Protein AF-A0A6C0LMQ1-F1 (afdb_monomer_lite)

Secondary structure (DSSP, 8-state):
---HHHHHHHHHHHHHHHHHHHHHHHHHHHHS-HHHHHHHHHHHHHHHHHHHHH-SSS-HHHHHHHHHHHHH--HHHHHH-HHHHHHHHHHHHTT-HHHHHHHHHHHHHHTT--HHHHHHTTTT--

Organism: NCBI:txid1070528

Radius of gyration: 16.42 Å; chains: 1; bounding box: 56×29×39 Å

Structure (mmCIF, N/CA/C/O backbone):
data_AF-A0A6C0LMQ1-F1
#
_entry.id   AF-A0A6C0LMQ1-F1
#
loop_
_atom_site.group_PDB
_atom_site.id
_atom_site.type_symbol
_atom_site.label_atom_id
_atom_site.label_alt_id
_atom_site.label_comp_id
_atom_site.label_asym_id
_atom_site.label_entity_id
_atom_site.label_seq_id
_atom_site.pdbx_PDB_ins_code
_atom_site.Cartn_x
_atom_site.Cartn_y
_atom_site.Cartn_z
_atom_site.o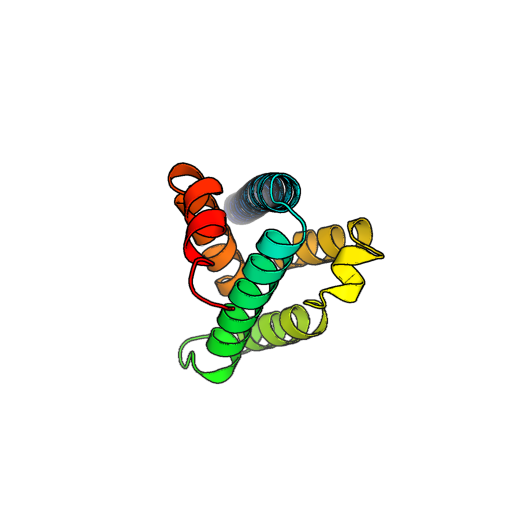ccupancy
_atom_site.B_iso_or_equiv
_atom_site.auth_seq_id
_atom_site.auth_comp_id
_atom_site.auth_asym_id
_atom_site.auth_atom_id
_atom_site.pdbx_PDB_model_num
ATOM 1 N N . MET A 1 1 ? 22.322 3.405 -23.296 1.00 53.56 1 MET A N 1
ATOM 2 C CA . MET A 1 1 ? 22.605 2.691 -22.031 1.00 53.56 1 MET A CA 1
ATOM 3 C C . MET A 1 1 ? 22.689 3.733 -20.931 1.00 53.56 1 MET A C 1
ATOM 5 O O . MET A 1 1 ? 23.518 4.623 -21.057 1.00 53.56 1 MET A O 1
ATOM 9 N N . ALA A 1 2 ? 21.809 3.686 -19.928 1.00 62.25 2 ALA A N 1
ATOM 10 C CA . ALA A 1 2 ? 21.933 4.553 -18.753 1.00 62.25 2 ALA A CA 1
ATOM 11 C C . ALA A 1 2 ? 23.197 4.166 -17.970 1.00 62.25 2 ALA A C 1
ATOM 13 O O . ALA A 1 2 ? 23.518 2.976 -17.887 1.00 62.25 2 ALA A O 1
ATOM 14 N N . SER A 1 3 ? 23.934 5.146 -17.442 1.00 83.56 3 SER A N 1
ATOM 15 C CA . SER A 1 3 ? 25.130 4.848 -16.654 1.00 83.56 3 SER A CA 1
ATOM 16 C C . SER A 1 3 ? 24.739 4.157 -15.341 1.00 83.56 3 SER A C 1
ATOM 18 O O . SER A 1 3 ? 23.628 4.323 -14.834 1.00 83.56 3 SER A O 1
ATOM 20 N N . GLN A 1 4 ? 25.653 3.384 -14.749 1.00 84.50 4 GLN A N 1
ATOM 21 C CA . GLN A 1 4 ? 25.423 2.751 -13.443 1.00 84.50 4 GLN A CA 1
ATOM 22 C C . GLN A 1 4 ? 25.069 3.782 -12.356 1.00 84.50 4 GLN A C 1
ATOM 24 O O . GLN A 1 4 ? 24.265 3.504 -11.469 1.00 84.50 4 GLN A O 1
ATOM 29 N N . TYR A 1 5 ? 25.612 4.997 -12.467 1.00 84.19 5 TYR A N 1
ATOM 30 C CA . TYR A 1 5 ? 25.262 6.123 -11.608 1.00 84.19 5 TYR A CA 1
ATOM 31 C C . TYR A 1 5 ? 23.796 6.553 -11.776 1.00 84.19 5 TYR A C 1
ATOM 33 O O . TYR A 1 5 ? 23.096 6.733 -10.779 1.00 84.19 5 TYR A O 1
ATOM 41 N N . ASP A 1 6 ? 23.305 6.657 -13.014 1.00 84.00 6 ASP A N 1
ATOM 42 C CA . ASP A 1 6 ? 21.920 7.058 -13.298 1.00 84.00 6 ASP A CA 1
ATOM 43 C C . ASP A 1 6 ? 20.910 6.025 -12.787 1.00 84.00 6 ASP A C 1
ATOM 45 O O . ASP A 1 6 ? 19.877 6.390 -12.218 1.00 84.00 6 ASP A O 1
ATOM 49 N N . ASN A 1 7 ? 21.235 4.736 -12.918 1.00 83.38 7 ASN A N 1
ATOM 50 C CA . ASN A 1 7 ? 20.417 3.648 -12.381 1.00 83.38 7 ASN A CA 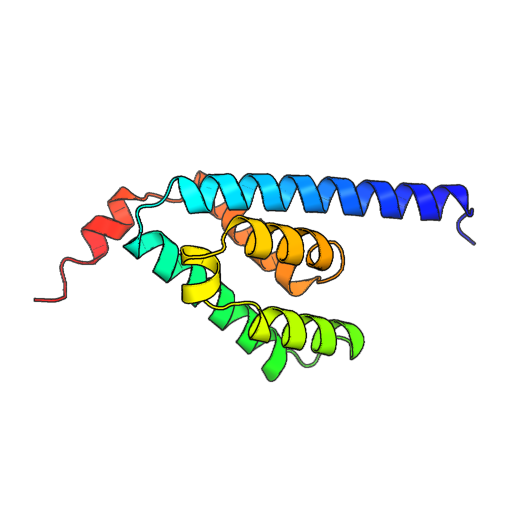1
ATOM 51 C C . ASN A 1 7 ? 20.352 3.713 -10.847 1.00 83.38 7 ASN A C 1
ATOM 53 O O . ASN A 1 7 ? 19.258 3.720 -10.280 1.00 83.38 7 ASN A O 1
ATOM 57 N N . ASN A 1 8 ? 21.503 3.863 -10.180 1.00 85.56 8 ASN A N 1
ATOM 58 C CA . ASN A 1 8 ? 21.570 3.971 -8.719 1.00 85.56 8 ASN A CA 1
ATOM 59 C C . ASN A 1 8 ? 20.812 5.203 -8.203 1.00 85.56 8 ASN A C 1
ATOM 61 O O . ASN A 1 8 ? 20.056 5.119 -7.234 1.00 85.56 8 ASN A O 1
ATOM 65 N N . LYS A 1 9 ? 20.971 6.354 -8.865 1.00 86.38 9 LYS A N 1
ATOM 66 C CA . LYS A 1 9 ? 20.247 7.582 -8.519 1.00 86.38 9 LYS A CA 1
ATOM 67 C C . LYS A 1 9 ? 18.737 7.395 -8.660 1.00 86.38 9 LYS A C 1
ATOM 69 O O . LYS A 1 9 ? 17.994 7.785 -7.762 1.00 86.38 9 LYS A O 1
ATOM 74 N N . THR A 1 10 ? 18.287 6.788 -9.757 1.00 81.88 10 THR A N 1
ATOM 75 C CA . THR A 1 10 ? 16.863 6.517 -10.010 1.00 81.88 10 THR A CA 1
ATOM 76 C C . THR A 1 10 ? 16.269 5.621 -8.928 1.00 81.88 10 THR A C 1
ATOM 78 O O . THR A 1 10 ? 15.192 5.908 -8.401 1.00 81.88 10 THR A O 1
ATOM 81 N N . GLU A 1 11 ? 16.988 4.571 -8.538 1.00 80.19 11 GLU A N 1
ATOM 82 C CA . GLU A 1 11 ? 16.553 3.670 -7.476 1.00 80.19 11 GLU A CA 1
ATOM 83 C C . GLU A 1 11 ? 16.457 4.373 -6.115 1.00 80.19 11 GLU A C 1
ATOM 85 O O . GLU A 1 11 ? 15.445 4.234 -5.423 1.00 80.19 11 GLU A O 1
ATOM 90 N N . ILE A 1 12 ? 17.461 5.180 -5.756 1.00 84.06 12 ILE A N 1
ATOM 91 C CA . ILE A 1 12 ? 17.457 5.970 -4.518 1.00 84.06 12 ILE A CA 1
ATOM 92 C C . ILE A 1 12 ? 16.263 6.930 -4.494 1.00 84.06 12 ILE A C 1
ATOM 94 O O . ILE A 1 12 ? 15.538 6.976 -3.500 1.00 84.06 12 ILE A O 1
ATOM 98 N N . VAL A 1 13 ? 16.019 7.664 -5.584 1.00 82.94 13 VAL A N 1
ATOM 99 C CA . VAL A 1 13 ? 14.885 8.598 -5.680 1.00 82.94 13 VAL A C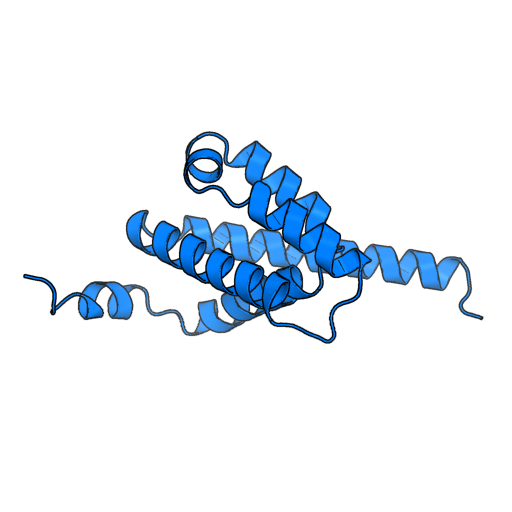A 1
ATOM 100 C C . VAL A 1 13 ? 13.559 7.859 -5.512 1.00 82.94 13 VAL A C 1
ATOM 102 O O . VAL A 1 13 ? 12.732 8.282 -4.706 1.00 82.94 13 VAL A O 1
ATOM 105 N N . ARG A 1 14 ? 13.370 6.725 -6.198 1.00 78.62 14 ARG A N 1
ATOM 106 C CA . ARG A 1 14 ? 12.161 5.900 -6.060 1.00 78.62 14 ARG A CA 1
ATOM 107 C C . ARG A 1 14 ? 11.954 5.440 -4.616 1.00 78.62 14 ARG A C 1
ATOM 109 O O . ARG A 1 14 ? 10.845 5.546 -4.096 1.00 78.62 14 ARG A O 1
ATOM 116 N N . ASN A 1 15 ? 13.012 4.966 -3.961 1.00 79.50 15 ASN A N 1
ATOM 117 C CA . ASN A 1 15 ? 12.946 4.513 -2.573 1.00 79.50 15 ASN A CA 1
ATOM 118 C C . ASN A 1 15 ? 12.602 5.667 -1.616 1.00 79.50 15 ASN A C 1
ATOM 120 O O . ASN A 1 15 ? 11.741 5.502 -0.757 1.00 79.50 15 ASN A O 1
ATOM 124 N N . ILE A 1 16 ? 13.198 6.852 -1.788 1.00 81.38 16 ILE A N 1
ATOM 125 C CA . ILE A 1 16 ? 12.877 8.036 -0.973 1.00 81.38 16 ILE A CA 1
ATOM 126 C C . ILE A 1 16 ? 11.417 8.465 -1.173 1.00 81.38 16 ILE A C 1
ATOM 128 O O . ILE A 1 16 ? 10.721 8.734 -0.194 1.00 81.38 16 ILE A O 1
ATOM 132 N N . THR A 1 17 ? 10.934 8.518 -2.417 1.00 81.62 17 THR A N 1
ATOM 133 C CA . THR A 1 17 ? 9.537 8.868 -2.723 1.00 81.62 17 THR A CA 1
ATOM 134 C C . THR A 1 17 ? 8.569 7.873 -2.091 1.00 81.62 17 THR A C 1
ATOM 136 O O . THR A 1 17 ? 7.613 8.283 -1.435 1.00 81.62 17 THR A O 1
ATOM 139 N N . ALA A 1 18 ? 8.863 6.575 -2.198 1.00 79.50 18 ALA A N 1
ATOM 140 C CA . ALA A 1 18 ? 8.089 5.521 -1.556 1.00 79.50 18 ALA A CA 1
ATOM 141 C C . ALA A 1 18 ? 8.001 5.712 -0.033 1.00 79.50 18 ALA A C 1
ATOM 143 O O . ALA A 1 18 ? 6.908 5.685 0.526 1.00 79.50 18 ALA A O 1
ATOM 144 N N . GLN A 1 19 ? 9.129 5.973 0.632 1.00 81.12 19 GLN A N 1
ATOM 145 C CA . GLN A 1 19 ? 9.162 6.205 2.081 1.00 81.12 19 GLN A CA 1
ATOM 146 C C . GLN A 1 19 ? 8.362 7.448 2.492 1.00 81.12 19 GLN A C 1
ATOM 148 O O . GLN A 1 19 ? 7.625 7.414 3.478 1.00 81.12 19 GLN A O 1
ATOM 153 N N . LYS A 1 20 ? 8.446 8.538 1.718 1.00 84.19 20 LYS A N 1
ATOM 154 C CA . LYS A 1 20 ? 7.650 9.752 1.962 1.00 84.19 20 LYS A CA 1
ATOM 155 C C . LYS A 1 20 ? 6.148 9.490 1.837 1.00 84.19 20 LYS A C 1
ATOM 157 O O . LYS A 1 20 ? 5.388 9.979 2.670 1.00 84.19 20 LYS A O 1
ATOM 162 N N . ALA A 1 21 ? 5.726 8.732 0.826 1.00 83.62 21 ALA A N 1
ATOM 163 C CA . ALA A 1 21 ? 4.322 8.379 0.629 1.00 83.62 21 ALA A CA 1
ATOM 164 C C . ALA A 1 21 ? 3.798 7.512 1.785 1.00 83.62 21 ALA A C 1
ATOM 166 O O . ALA A 1 21 ? 2.792 7.848 2.403 1.00 83.62 21 ALA A O 1
ATOM 167 N N . ILE A 1 22 ? 4.537 6.469 2.169 1.00 85.25 22 ILE A N 1
ATOM 168 C CA . ILE A 1 22 ? 4.167 5.608 3.304 1.00 85.25 22 ILE A CA 1
ATOM 169 C C . ILE A 1 22 ? 4.084 6.399 4.602 1.00 85.25 22 ILE A C 1
ATOM 171 O O . ILE A 1 22 ? 3.159 6.191 5.381 1.00 85.25 22 ILE A O 1
ATOM 175 N N . TYR A 1 23 ? 5.018 7.323 4.839 1.00 85.62 23 TYR A N 1
ATOM 176 C CA . TYR A 1 23 ? 4.966 8.181 6.015 1.00 85.62 23 TYR A CA 1
ATOM 177 C C . TYR A 1 23 ? 3.676 9.011 6.049 1.00 85.62 23 TYR A C 1
ATOM 179 O O . TYR A 1 23 ? 2.987 9.013 7.066 1.00 85.62 23 TYR A O 1
ATOM 187 N N . LYS A 1 24 ? 3.300 9.655 4.937 1.00 85.38 24 LYS A N 1
ATOM 188 C CA . LYS A 1 24 ? 2.037 10.408 4.846 1.00 85.38 24 LYS A CA 1
ATOM 189 C C . LYS A 1 24 ? 0.818 9.516 5.083 1.00 85.38 24 LYS A C 1
ATOM 191 O O . LYS A 1 24 ? -0.033 9.861 5.896 1.00 85.38 24 LYS A O 1
ATOM 196 N N . TYR A 1 25 ? 0.770 8.354 4.436 1.00 86.56 25 TYR A N 1
ATOM 197 C CA . TYR A 1 25 ? -0.314 7.387 4.611 1.00 86.56 25 TYR A CA 1
ATOM 198 C C . TYR A 1 25 ? -0.412 6.871 6.049 1.00 86.56 25 TYR A C 1
ATOM 200 O O . TYR A 1 25 ? -1.502 6.733 6.595 1.00 86.56 25 TYR A O 1
ATOM 208 N N . ARG A 1 26 ? 0.730 6.655 6.707 1.00 88.00 26 ARG A N 1
ATOM 209 C CA . ARG A 1 26 ? 0.788 6.296 8.124 1.00 88.00 26 ARG A CA 1
ATOM 210 C C . ARG A 1 26 ? 0.173 7.383 8.999 1.00 88.00 26 ARG A C 1
ATOM 212 O O . ARG A 1 26 ? -0.646 7.061 9.854 1.00 88.00 26 ARG A O 1
ATOM 219 N N . ILE A 1 27 ? 0.558 8.643 8.797 1.00 86.94 27 ILE A N 1
ATOM 220 C CA . ILE A 1 27 ? 0.001 9.773 9.555 1.00 86.94 27 ILE A CA 1
ATOM 221 C C . ILE A 1 27 ? -1.515 9.863 9.356 1.00 86.94 27 ILE A C 1
ATOM 223 O O . ILE A 1 27 ? -2.233 9.968 10.344 1.00 86.94 27 ILE A O 1
ATOM 227 N N . PHE A 1 28 ? -1.994 9.720 8.118 1.00 84.94 28 PHE A N 1
ATOM 228 C CA . PHE A 1 28 ? -3.425 9.659 7.814 1.00 84.94 28 PHE A CA 1
ATOM 229 C C . PHE A 1 28 ? -4.140 8.531 8.548 1.00 84.94 28 PHE A C 1
ATOM 231 O O . PHE A 1 28 ? -5.091 8.771 9.278 1.00 84.94 28 PHE A O 1
ATOM 238 N N . MET A 1 29 ? -3.657 7.294 8.427 1.00 87.00 29 MET A N 1
ATOM 239 C CA . MET A 1 29 ? -4.298 6.159 9.089 1.00 87.00 29 MET A CA 1
ATOM 240 C C . MET A 1 29 ? -4.410 6.388 10.601 1.00 87.00 29 MET A C 1
ATOM 242 O O . MET A 1 29 ? -5.437 6.062 11.190 1.00 87.00 29 MET A O 1
ATOM 246 N N . TYR A 1 30 ? -3.396 6.990 11.231 1.00 87.69 30 TYR A N 1
ATOM 247 C CA . TYR A 1 30 ? -3.427 7.296 12.662 1.00 87.69 30 TYR A CA 1
ATOM 248 C C . TYR A 1 30 ? -4.248 8.532 13.048 1.00 87.69 30 TYR A C 1
ATOM 250 O O . TYR A 1 30 ? -4.641 8.608 14.211 1.00 87.69 30 TYR A O 1
ATOM 258 N N . SER A 1 31 ? -4.546 9.453 12.127 1.00 85.88 31 SER A N 1
ATOM 259 C CA . SER A 1 31 ? -5.455 10.575 12.403 1.00 85.88 31 SER A CA 1
ATOM 260 C C . SER A 1 31 ? -6.927 10.157 12.413 1.00 85.88 31 SER A C 1
ATOM 262 O O . SER A 1 31 ? -7.755 10.868 12.969 1.00 85.88 31 SER A O 1
ATOM 264 N N . LEU A 1 32 ? -7.259 9.006 11.825 1.00 85.06 32 LEU A N 1
ATOM 265 C CA . LEU A 1 32 ? -8.616 8.464 11.790 1.00 85.06 32 LEU A CA 1
ATOM 266 C C . LEU A 1 32 ? -8.986 7.751 13.096 1.00 85.06 32 LEU A C 1
ATOM 268 O O . LEU A 1 32 ? -8.151 7.064 13.706 1.00 85.06 32 LEU A O 1
ATOM 272 N N . ASN A 1 33 ? -10.270 7.827 13.462 1.00 88.69 33 ASN A N 1
ATOM 273 C CA . ASN A 1 33 ? -10.853 6.950 14.475 1.00 88.69 33 ASN A CA 1
ATOM 274 C C . ASN A 1 33 ? -10.782 5.472 14.019 1.00 88.69 33 ASN A C 1
ATOM 276 O O . ASN A 1 33 ? -10.533 5.171 12.846 1.00 88.69 33 ASN A O 1
ATOM 280 N N . LYS A 1 34 ? -10.951 4.531 14.956 1.00 89.06 34 LYS A N 1
ATOM 281 C CA . LYS A 1 34 ? -10.734 3.098 14.693 1.00 89.06 34 LYS A CA 1
ATOM 282 C C . LYS A 1 34 ? -11.641 2.557 13.585 1.00 89.06 34 LYS A C 1
ATOM 284 O O . LYS A 1 34 ? -11.149 1.838 12.715 1.00 89.06 34 LYS A O 1
ATOM 289 N N . ASP A 1 35 ? -12.919 2.914 13.611 1.00 88.56 35 ASP A N 1
ATOM 290 C CA . ASP A 1 35 ? -13.912 2.379 12.682 1.00 88.56 35 ASP A CA 1
ATOM 291 C C . ASP A 1 35 ? -13.628 2.860 11.259 1.00 88.56 35 ASP A C 1
ATOM 293 O O . ASP A 1 35 ? -13.527 2.045 10.340 1.00 88.56 35 ASP A O 1
ATOM 297 N N . ILE A 1 36 ? -13.371 4.160 11.082 1.00 87.06 36 ILE A N 1
ATOM 298 C CA . ILE A 1 36 ? -13.012 4.740 9.781 1.00 87.06 36 ILE A CA 1
ATOM 299 C C . ILE A 1 36 ? -11.701 4.139 9.270 1.00 87.06 36 ILE A C 1
ATOM 301 O O . ILE A 1 36 ? -11.605 3.736 8.111 1.00 87.06 36 ILE A O 1
ATOM 305 N N . ARG A 1 37 ? -10.700 3.992 10.141 1.00 89.06 37 ARG A N 1
ATOM 306 C CA . ARG A 1 37 ? -9.425 3.360 9.787 1.00 89.06 37 ARG A CA 1
ATOM 307 C C . ARG A 1 37 ? -9.616 1.929 9.288 1.00 89.06 37 ARG A C 1
ATOM 309 O O . ARG A 1 37 ? -8.970 1.533 8.319 1.00 89.06 37 ARG A O 1
ATOM 316 N N . GLN A 1 38 ? -10.495 1.156 9.923 1.00 90.62 38 GLN A N 1
ATOM 317 C CA . GLN A 1 38 ? -10.814 -0.203 9.493 1.00 90.62 38 GLN A CA 1
ATOM 318 C C . GLN A 1 38 ? -11.519 -0.215 8.129 1.00 90.62 38 GLN A C 1
ATOM 320 O O . GLN A 1 38 ? -11.217 -1.077 7.302 1.00 90.62 38 GLN A O 1
ATOM 325 N N . GLN A 1 39 ? -12.395 0.759 7.855 1.00 88.31 39 GLN A N 1
ATOM 326 C CA . GLN A 1 39 ? -13.003 0.925 6.530 1.00 88.31 39 GLN A CA 1
ATOM 327 C C . GLN A 1 39 ? -11.950 1.249 5.462 1.00 88.31 39 GLN A C 1
ATOM 329 O O . GLN A 1 39 ? -11.886 0.553 4.450 1.00 88.31 39 GLN A O 1
ATOM 334 N N . CYS A 1 40 ? -11.071 2.228 5.700 1.00 86.69 40 CYS A N 1
ATOM 335 C CA . CYS A 1 40 ? -9.973 2.562 4.784 1.00 86.69 40 CYS A CA 1
ATOM 336 C C . CYS A 1 40 ? -9.061 1.352 4.529 1.00 86.69 40 CYS A C 1
ATOM 338 O O . CYS A 1 40 ? -8.675 1.082 3.389 1.00 86.69 40 CYS A O 1
ATOM 340 N N . PHE A 1 41 ? -8.753 0.584 5.579 1.00 89.75 41 PHE A N 1
ATOM 341 C CA . PHE A 1 41 ? -7.977 -0.651 5.473 1.00 89.75 41 PHE A CA 1
ATOM 342 C C . PHE A 1 41 ? -8.669 -1.680 4.570 1.00 89.75 41 PHE A C 1
ATOM 344 O O . PHE A 1 41 ? -8.013 -2.271 3.710 1.00 89.75 41 PHE A O 1
ATOM 351 N N . ARG A 1 42 ? -9.984 -1.875 4.744 1.00 90.62 42 ARG A N 1
ATOM 352 C CA . ARG A 1 42 ? -10.791 -2.804 3.942 1.00 90.62 42 ARG A CA 1
ATOM 353 C C . ARG A 1 42 ? -10.857 -2.378 2.478 1.00 90.62 42 ARG A C 1
ATOM 355 O O . ARG A 1 42 ? -10.540 -3.191 1.621 1.00 90.62 42 ARG A O 1
ATOM 362 N N . ILE A 1 43 ? -11.172 -1.113 2.202 1.00 90.12 43 ILE A N 1
ATOM 363 C CA . ILE A 1 43 ? -11.235 -0.560 0.838 1.00 90.12 43 ILE A CA 1
ATOM 364 C C . ILE A 1 43 ? -9.883 -0.718 0.132 1.00 90.12 43 ILE A C 1
ATOM 366 O O . ILE A 1 43 ? -9.818 -1.145 -1.018 1.00 90.12 43 ILE A O 1
ATOM 370 N N . THR A 1 44 ? -8.783 -0.437 0.839 1.00 89.62 44 THR A N 1
ATOM 371 C CA . THR A 1 44 ? -7.432 -0.629 0.289 1.00 89.62 44 THR A CA 1
ATOM 372 C C . THR A 1 44 ? -7.184 -2.092 -0.069 1.00 89.62 44 THR A C 1
ATOM 374 O O . THR A 1 44 ? -6.638 -2.379 -1.130 1.00 89.62 44 THR A O 1
ATOM 377 N N . LYS A 1 45 ? -7.611 -3.024 0.789 1.00 91.06 45 LYS A N 1
ATOM 378 C CA . LYS A 1 45 ? -7.487 -4.458 0.521 1.00 91.06 45 LYS A CA 1
ATOM 379 C C . LYS A 1 45 ? -8.309 -4.888 -0.691 1.00 91.06 45 LYS A C 1
ATOM 381 O O . LYS A 1 45 ? -7.773 -5.549 -1.568 1.00 91.06 45 LYS A O 1
ATOM 386 N N . GLU A 1 46 ? -9.571 -4.471 -0.757 1.00 91.56 46 GLU A N 1
ATOM 387 C CA . GLU A 1 46 ? -10.470 -4.764 -1.879 1.00 91.56 46 GLU A CA 1
ATOM 388 C C . GLU A 1 46 ? -9.888 -4.262 -3.207 1.00 91.56 46 GLU A C 1
ATOM 390 O O . GLU A 1 46 ? -9.919 -4.980 -4.205 1.00 91.56 46 GLU A O 1
ATOM 395 N N . PHE A 1 47 ? -9.284 -3.069 -3.212 1.00 90.44 47 PHE A N 1
ATOM 396 C CA . PHE A 1 47 ? -8.575 -2.552 -4.380 1.00 90.44 47 PHE A CA 1
ATOM 397 C C . PHE A 1 47 ? -7.400 -3.452 -4.792 1.00 90.44 47 PHE A C 1
ATOM 399 O O . PHE A 1 47 ? -7.287 -3.811 -5.963 1.00 90.44 47 PHE A O 1
ATOM 406 N N . LEU A 1 48 ? -6.537 -3.844 -3.846 1.00 90.50 48 LEU A N 1
ATOM 407 C CA . LEU A 1 48 ? -5.383 -4.710 -4.128 1.00 90.50 48 LEU A CA 1
ATOM 408 C C . LEU A 1 48 ? -5.812 -6.099 -4.621 1.00 90.50 48 LEU A C 1
ATOM 410 O O . LEU A 1 48 ? -5.210 -6.635 -5.553 1.00 90.50 48 LEU A O 1
ATOM 414 N N . ASP A 1 49 ? -6.870 -6.660 -4.038 1.00 91.94 49 ASP A N 1
ATOM 415 C CA . ASP A 1 49 ? -7.439 -7.938 -4.460 1.00 91.94 49 ASP A CA 1
ATOM 416 C C . ASP A 1 49 ? -8.040 -7.826 -5.869 1.00 91.94 49 ASP A C 1
ATOM 418 O O . ASP A 1 49 ? -7.846 -8.722 -6.695 1.00 91.94 49 ASP A O 1
ATOM 422 N N . ASN A 1 50 ? -8.719 -6.721 -6.191 1.00 91.69 50 ASN A N 1
ATOM 423 C CA . ASN A 1 50 ? -9.228 -6.468 -7.538 1.00 91.69 50 ASN A CA 1
ATOM 424 C C . ASN A 1 50 ? -8.091 -6.335 -8.561 1.00 91.69 50 ASN A C 1
ATOM 426 O O . ASN A 1 50 ? -8.159 -6.939 -9.631 1.00 91.69 50 ASN A O 1
ATOM 430 N N . GLU A 1 51 ? -7.026 -5.606 -8.225 1.00 91.50 51 GLU A N 1
ATOM 431 C CA . GLU A 1 51 ? -5.830 -5.509 -9.065 1.00 91.50 51 GLU A CA 1
ATOM 432 C C . GLU A 1 51 ? -5.207 -6.888 -9.307 1.00 91.50 51 GLU A C 1
ATOM 434 O O . GLU A 1 51 ? -4.862 -7.229 -10.437 1.00 91.50 51 GLU A O 1
ATOM 439 N N . TYR A 1 52 ? -5.127 -7.731 -8.276 1.00 91.44 52 TYR A N 1
ATOM 440 C CA . TYR A 1 52 ? -4.600 -9.084 -8.415 1.00 91.44 52 TYR A CA 1
ATOM 441 C C . TYR A 1 52 ? -5.463 -9.953 -9.341 1.00 91.44 52 TYR A C 1
ATOM 443 O O . TYR A 1 52 ? -4.935 -10.606 -10.243 1.00 91.44 52 TYR A O 1
ATOM 451 N N . HIS A 1 53 ? -6.782 -9.986 -9.150 1.00 91.56 53 HIS A N 1
ATOM 452 C CA . HIS A 1 53 ? -7.652 -10.907 -9.888 1.00 91.56 53 HIS A CA 1
ATOM 453 C C . HIS A 1 53 ? -7.997 -10.410 -11.296 1.00 91.56 53 HIS A C 1
ATOM 455 O O . HIS A 1 53 ? -8.008 -11.207 -12.234 1.00 91.56 53 HIS A O 1
ATOM 461 N N . ASN A 1 54 ? -8.245 -9.108 -11.450 1.00 91.56 54 ASN A N 1
ATOM 462 C CA . ASN A 1 54 ? -8.921 -8.558 -12.625 1.00 91.56 54 ASN A CA 1
ATOM 463 C C . ASN A 1 54 ? -8.018 -7.701 -13.519 1.00 91.56 54 ASN A C 1
ATOM 465 O O . ASN A 1 54 ? -8.370 -7.463 -14.676 1.00 91.56 54 ASN A O 1
ATOM 469 N N . ASN A 1 55 ? -6.846 -7.262 -13.047 1.00 89.06 55 ASN A N 1
ATOM 470 C CA . ASN A 1 55 ? -5.929 -6.520 -13.904 1.00 89.06 55 ASN A CA 1
ATOM 471 C C . ASN A 1 55 ? -5.189 -7.489 -14.845 1.00 89.06 55 ASN A C 1
ATOM 473 O O . ASN A 1 55 ? -4.332 -8.277 -14.438 1.00 89.06 55 ASN A O 1
ATOM 477 N N . THR A 1 56 ? -5.524 -7.446 -16.135 1.00 88.56 56 THR A N 1
ATOM 478 C CA . THR A 1 56 ? -4.911 -8.299 -17.171 1.00 88.56 56 THR A CA 1
ATOM 479 C C . THR A 1 56 ? -3.549 -7.788 -17.639 1.00 88.56 56 THR A C 1
ATOM 481 O O . THR A 1 56 ? -2.839 -8.498 -18.348 1.00 88.56 56 THR A O 1
ATOM 484 N N . THR A 1 57 ? -3.169 -6.571 -17.238 1.00 88.56 57 THR A N 1
ATOM 485 C CA . THR A 1 57 ? -1.959 -5.881 -17.709 1.00 88.56 57 THR A CA 1
ATOM 486 C C . THR A 1 57 ? -0.797 -5.925 -16.715 1.00 88.56 57 THR A C 1
ATOM 488 O O . THR A 1 57 ? 0.326 -5.567 -17.075 1.00 88.56 57 THR A O 1
ATOM 491 N N . ILE A 1 58 ? -1.019 -6.395 -15.479 1.00 87.94 58 ILE A N 1
ATOM 492 C CA . ILE A 1 58 ? 0.061 -6.537 -14.493 1.00 87.94 58 ILE A CA 1
ATOM 493 C C . ILE A 1 58 ? 1.038 -7.649 -14.880 1.00 87.94 58 ILE A C 1
ATOM 495 O O . ILE A 1 58 ? 0.667 -8.721 -15.358 1.00 87.94 58 ILE A O 1
ATOM 499 N N . THR A 1 59 ? 2.319 -7.401 -14.619 1.00 90.19 59 THR A N 1
ATOM 500 C CA . THR A 1 59 ? 3.382 -8.393 -14.825 1.00 90.19 59 THR A CA 1
ATOM 501 C C . THR A 1 59 ? 3.276 -9.544 -13.820 1.00 90.19 59 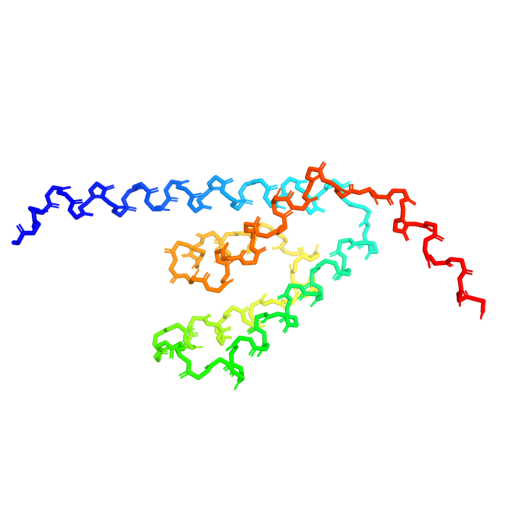THR A C 1
ATOM 503 O O . THR A 1 59 ? 2.732 -9.377 -12.728 1.00 90.19 59 THR A O 1
ATOM 506 N N . ALA A 1 60 ? 3.863 -10.704 -14.138 1.00 88.44 60 ALA A N 1
ATOM 507 C CA . ALA A 1 60 ? 3.932 -11.836 -13.205 1.00 88.44 60 ALA A CA 1
ATOM 508 C C . ALA A 1 60 ? 4.597 -11.453 -11.868 1.00 88.44 60 ALA A C 1
ATOM 510 O O . ALA A 1 60 ? 4.123 -11.840 -10.803 1.00 88.44 60 ALA A O 1
ATOM 511 N N . THR A 1 61 ? 5.644 -10.626 -11.915 1.00 89.06 61 THR A N 1
ATOM 512 C CA . THR A 1 61 ? 6.319 -10.111 -10.717 1.00 89.06 61 THR A CA 1
ATOM 513 C C . THR A 1 61 ? 5.414 -9.204 -9.883 1.00 89.06 61 THR A C 1
ATOM 515 O O . THR A 1 61 ? 5.441 -9.276 -8.658 1.00 89.06 61 THR A O 1
ATOM 518 N N . GLU A 1 62 ? 4.604 -8.348 -10.511 1.00 88.62 62 GLU A N 1
ATOM 519 C CA . GLU A 1 62 ? 3.648 -7.511 -9.773 1.00 88.62 62 GLU A CA 1
ATOM 520 C C . GLU A 1 62 ? 2.532 -8.354 -9.150 1.00 88.62 62 GLU A C 1
ATOM 522 O O . GLU A 1 62 ? 2.152 -8.130 -8.005 1.00 88.62 62 GLU A O 1
ATOM 527 N N . ARG A 1 63 ? 2.074 -9.388 -9.859 1.00 89.75 63 ARG A N 1
ATOM 528 C CA . ARG A 1 63 ? 1.085 -10.343 -9.353 1.00 89.75 63 ARG A CA 1
ATOM 529 C C . ARG A 1 63 ? 1.581 -11.088 -8.107 1.00 89.75 63 ARG A C 1
ATOM 531 O O . ARG A 1 63 ? 0.835 -11.211 -7.142 1.00 89.75 63 ARG A O 1
ATOM 538 N N . GLU A 1 64 ? 2.841 -11.523 -8.087 1.00 89.44 64 GLU A N 1
ATOM 539 C CA . GLU A 1 64 ? 3.468 -12.131 -6.901 1.00 89.44 64 GLU A CA 1
ATOM 540 C C . GLU A 1 64 ? 3.562 -11.141 -5.728 1.00 89.44 64 GLU A C 1
ATOM 542 O O . GLU A 1 64 ? 3.258 -11.483 -4.584 1.00 89.44 64 GLU A O 1
ATOM 547 N N . ARG A 1 65 ? 3.931 -9.883 -6.004 1.00 88.25 65 ARG A N 1
ATOM 548 C CA . ARG A 1 65 ? 3.966 -8.820 -4.985 1.00 88.25 65 ARG A CA 1
ATOM 549 C C . ARG A 1 65 ? 2.586 -8.567 -4.390 1.00 88.25 65 ARG A C 1
ATOM 551 O O . ARG A 1 65 ? 2.480 -8.470 -3.172 1.00 88.25 65 ARG A O 1
ATOM 558 N N . LEU A 1 66 ? 1.551 -8.497 -5.223 1.00 89.12 66 LEU A N 1
ATOM 559 C CA . LEU A 1 66 ? 0.165 -8.326 -4.789 1.00 89.12 66 LEU A CA 1
ATOM 560 C C . LEU A 1 66 ? -0.321 -9.497 -3.932 1.00 89.12 66 LEU A C 1
ATOM 562 O O . LEU A 1 66 ? -0.921 -9.260 -2.889 1.00 89.12 66 LEU A O 1
ATOM 566 N N . LEU A 1 67 ? 0.005 -10.739 -4.302 1.00 89.25 67 LEU A N 1
ATOM 567 C CA . LEU A 1 67 ? -0.315 -11.915 -3.487 1.00 89.25 67 LEU A CA 1
ATOM 568 C C . LEU A 1 67 ? 0.329 -11.828 -2.094 1.00 89.25 67 LEU A C 1
ATOM 570 O O . LEU A 1 67 ? -0.336 -12.023 -1.076 1.00 89.25 67 LEU A O 1
ATOM 574 N N . ASN A 1 68 ? 1.618 -11.485 -2.041 1.00 87.06 68 ASN A N 1
ATOM 575 C CA . ASN A 1 68 ? 2.343 -11.316 -0.780 1.00 87.06 68 ASN A CA 1
ATOM 576 C C . ASN A 1 68 ? 1.762 -10.174 0.066 1.00 87.06 68 ASN A C 1
ATOM 578 O O . ASN A 1 68 ? 1.609 -10.317 1.280 1.00 87.06 68 ASN A O 1
ATOM 582 N N . LEU A 1 69 ? 1.401 -9.058 -0.574 1.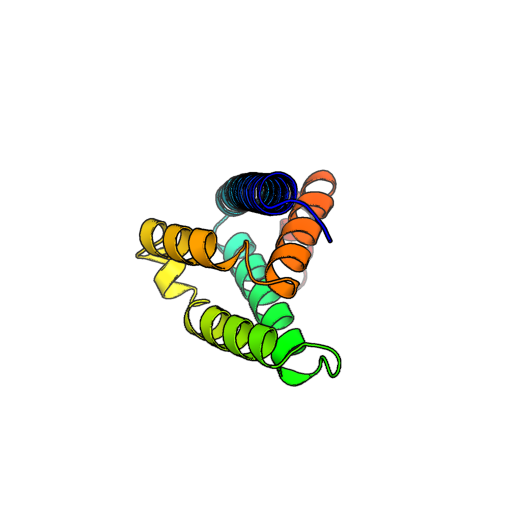00 86.50 69 LEU A N 1
ATOM 583 C CA . LEU A 1 69 ? 0.744 -7.934 0.085 1.00 86.50 69 LEU A CA 1
ATOM 584 C C . LEU A 1 69 ? -0.620 -8.332 0.645 1.00 86.50 69 LEU A C 1
ATOM 586 O O . LEU A 1 69 ? -0.865 -8.065 1.816 1.00 86.50 69 LEU A O 1
ATOM 590 N N . GLY A 1 70 ? -1.469 -9.007 -0.133 1.00 87.38 70 GLY A N 1
ATOM 591 C CA . GLY A 1 70 ? -2.797 -9.458 0.297 1.00 87.38 70 GLY A CA 1
ATOM 592 C C . GLY A 1 70 ? -2.745 -10.403 1.502 1.00 87.38 70 GLY A C 1
ATOM 593 O O . GLY A 1 70 ? -3.526 -10.245 2.445 1.00 87.38 70 GLY A O 1
ATOM 594 N N . ASN A 1 71 ? -1.765 -11.314 1.528 1.00 86.69 71 ASN A N 1
ATOM 595 C CA . ASN A 1 71 ? -1.515 -12.211 2.663 1.00 86.69 71 ASN A CA 1
ATOM 596 C C . ASN A 1 71 ? -1.121 -11.449 3.940 1.00 86.69 71 ASN A C 1
ATOM 598 O O . ASN A 1 71 ? -1.564 -11.807 5.033 1.00 86.69 71 ASN A O 1
ATOM 602 N N . HIS A 1 72 ? -0.326 -10.384 3.794 1.00 86.19 72 HIS A N 1
ATOM 603 C CA . HIS A 1 72 ? 0.115 -9.504 4.884 1.00 86.19 72 HIS A CA 1
ATOM 604 C C . HIS A 1 72 ? -0.942 -8.451 5.284 1.00 86.19 72 HIS A C 1
ATOM 606 O O . HIS A 1 72 ? -0.887 -7.867 6.369 1.00 86.19 72 HIS A O 1
ATOM 612 N N . TRP A 1 73 ? -1.944 -8.201 4.435 1.00 90.00 73 TRP A N 1
ATOM 613 C CA . TRP A 1 73 ? -2.997 -7.200 4.644 1.00 90.00 73 TRP A CA 1
ATOM 614 C C . TRP A 1 73 ? -4.097 -7.711 5.588 1.00 90.00 73 TRP A C 1
ATOM 616 O O . TRP A 1 73 ? -5.252 -7.936 5.206 1.00 90.00 73 TRP A O 1
ATOM 626 N N . GLN A 1 74 ? -3.731 -7.929 6.851 1.00 90.75 74 GLN A N 1
ATOM 627 C CA . GLN A 1 74 ? -4.626 -8.415 7.901 1.00 90.75 74 GLN A CA 1
ATOM 628 C C . GLN A 1 74 ? -4.863 -7.346 8.969 1.00 90.75 74 GLN A C 1
ATOM 630 O O . GLN A 1 74 ? -3.920 -6.882 9.609 1.00 90.75 74 GLN A O 1
ATOM 635 N N . TRP A 1 75 ? -6.133 -6.993 9.199 1.00 91.81 75 TRP A N 1
ATOM 636 C CA . TRP A 1 75 ? -6.510 -5.976 10.188 1.00 91.81 75 TRP A CA 1
ATOM 637 C C . TRP A 1 75 ? -6.004 -6.316 11.594 1.00 91.81 75 TRP A C 1
ATOM 639 O O . TRP A 1 75 ? -5.401 -5.475 12.248 1.00 91.81 75 TRP A O 1
ATOM 649 N N . ALA A 1 76 ? -6.177 -7.567 12.029 1.00 90.44 76 ALA A N 1
ATOM 650 C CA . ALA A 1 76 ? -5.717 -8.015 13.343 1.00 90.44 76 ALA A CA 1
ATOM 651 C C . ALA A 1 76 ? -4.194 -7.868 13.515 1.00 90.44 76 ALA A C 1
ATOM 653 O O . ALA A 1 76 ? -3.721 -7.563 14.607 1.00 90.44 76 ALA A O 1
ATOM 654 N N . MET A 1 77 ? -3.422 -8.048 12.441 1.00 89.00 77 MET A N 1
ATOM 655 C CA . MET A 1 77 ? -1.969 -7.882 12.469 1.00 89.00 77 MET A CA 1
ATOM 656 C C . MET A 1 77 ? -1.582 -6.399 12.509 1.00 89.00 77 MET A C 1
ATOM 658 O O . MET A 1 77 ? -0.690 -6.012 13.256 1.00 89.00 77 MET A O 1
ATOM 662 N N . PHE A 1 78 ? -2.298 -5.549 11.769 1.00 89.75 78 PHE A N 1
ATOM 663 C CA . PHE A 1 78 ? -2.151 -4.098 11.870 1.00 89.75 78 PHE A CA 1
ATOM 664 C C . PHE A 1 78 ? -2.483 -3.580 13.281 1.00 89.75 78 PHE A C 1
ATOM 666 O O . PHE A 1 78 ? -1.767 -2.729 13.802 1.00 89.75 78 PHE A O 1
ATOM 673 N N . GLU A 1 79 ? -3.536 -4.101 13.912 1.00 89.75 79 GLU A N 1
ATOM 674 C CA . GLU A 1 79 ? -3.988 -3.678 15.241 1.00 89.75 79 GLU A CA 1
ATOM 675 C C . GLU A 1 79 ? -3.017 -4.096 16.356 1.00 89.75 79 GLU A C 1
ATOM 677 O O . GLU A 1 79 ? -2.672 -3.275 17.205 1.00 89.75 79 GLU A O 1
ATOM 682 N N . ASN A 1 80 ? -2.536 -5.341 16.328 1.00 90.50 80 ASN A N 1
ATOM 683 C CA . ASN A 1 80 ? -1.717 -5.903 17.406 1.00 90.50 80 ASN A CA 1
ATOM 684 C C . ASN A 1 80 ? -0.204 -5.723 17.185 1.00 90.50 80 ASN A C 1
ATOM 686 O O . ASN A 1 80 ? 0.556 -5.636 18.146 1.00 90.50 80 ASN A O 1
ATOM 690 N N . GLU A 1 81 ? 0.246 -5.631 15.930 1.00 90.38 81 GLU A N 1
ATOM 691 C CA . GLU A 1 81 ? 1.665 -5.602 15.550 1.00 90.38 81 GLU A CA 1
ATOM 692 C C . GLU A 1 81 ? 1.976 -4.491 14.533 1.00 90.38 81 GLU A C 1
ATOM 694 O O . GLU A 1 81 ? 2.735 -4.672 13.576 1.00 90.38 81 GLU A O 1
ATOM 699 N N . SER A 1 82 ? 1.403 -3.303 14.741 1.00 86.38 82 SER A N 1
ATOM 700 C CA . SER A 1 82 ? 1.489 -2.198 13.774 1.00 86.38 82 SER A CA 1
ATOM 701 C C . SER A 1 82 ? 2.915 -1.860 13.314 1.00 86.38 82 SER A C 1
ATOM 703 O O . SER A 1 82 ? 3.131 -1.614 12.130 1.00 86.38 82 SER A O 1
ATOM 705 N N . THR A 1 83 ? 3.915 -1.888 14.202 1.00 87.00 83 THR A N 1
ATOM 706 C CA . THR A 1 83 ? 5.323 -1.638 13.841 1.00 87.00 83 THR A CA 1
ATOM 707 C C . THR A 1 83 ? 5.847 -2.648 12.818 1.00 87.00 83 THR A C 1
ATOM 709 O O . THR A 1 83 ? 6.448 -2.249 11.818 1.00 87.00 83 THR A O 1
ATOM 712 N N . ASN A 1 84 ? 5.590 -3.942 13.036 1.00 85.75 84 ASN A N 1
ATOM 713 C CA . ASN A 1 84 ? 5.983 -5.005 12.108 1.00 85.75 84 ASN A CA 1
ATOM 714 C C . ASN A 1 84 ? 5.235 -4.846 10.785 1.00 85.75 84 ASN A C 1
ATOM 716 O O . ASN A 1 84 ? 5.833 -4.939 9.710 1.00 85.75 84 ASN A O 1
ATOM 720 N N . TRP A 1 85 ? 3.943 -4.525 10.873 1.00 89.25 85 TRP A N 1
ATOM 721 C CA . TRP A 1 85 ? 3.096 -4.319 9.711 1.00 89.25 85 TRP A CA 1
ATOM 722 C C . TRP A 1 85 ? 3.616 -3.186 8.813 1.00 89.25 85 TRP A C 1
ATOM 724 O O . TRP A 1 85 ? 3.828 -3.394 7.617 1.00 89.25 85 TRP A O 1
ATOM 734 N N . TRP A 1 86 ? 3.921 -2.022 9.398 1.00 87.31 86 TRP A N 1
ATOM 735 C CA . TRP A 1 86 ? 4.481 -0.868 8.688 1.00 87.31 86 TRP A CA 1
ATOM 736 C C . TRP A 1 86 ? 5.879 -1.129 8.124 1.00 87.31 86 TRP A C 1
ATOM 738 O O . TRP A 1 86 ? 6.196 -0.633 7.041 1.00 87.31 86 TRP A O 1
ATOM 748 N N . SER A 1 87 ? 6.711 -1.902 8.825 1.00 82.88 87 SER A N 1
ATOM 749 C CA . SER A 1 87 ? 8.055 -2.270 8.360 1.00 82.88 87 SER A CA 1
ATOM 750 C C . SER A 1 87 ? 7.986 -3.125 7.091 1.00 82.88 87 SER A C 1
ATOM 752 O O . SER A 1 87 ? 8.612 -2.808 6.076 1.00 82.88 87 SER A O 1
ATOM 754 N N . ALA A 1 88 ? 7.134 -4.153 7.096 1.00 82.06 88 ALA A N 1
ATOM 755 C CA . ALA A 1 88 ? 6.896 -4.993 5.928 1.00 82.06 88 ALA A CA 1
ATOM 756 C C . ALA A 1 88 ? 6.259 -4.209 4.768 1.00 82.06 88 ALA A C 1
ATOM 758 O O . ALA A 1 88 ? 6.656 -4.382 3.613 1.00 82.06 88 ALA A O 1
ATOM 759 N N . LEU A 1 89 ? 5.330 -3.291 5.052 1.00 82.75 89 LEU A N 1
ATOM 760 C CA . LEU A 1 89 ? 4.764 -2.412 4.027 1.00 82.75 89 LEU A CA 1
ATOM 761 C C . LEU A 1 89 ? 5.842 -1.522 3.389 1.00 82.75 89 LEU A C 1
ATOM 763 O O . LEU A 1 89 ? 5.923 -1.409 2.166 1.00 82.75 89 LEU A O 1
ATOM 767 N N . SER A 1 90 ? 6.713 -0.950 4.221 1.00 78.56 90 SER A N 1
ATOM 768 C CA . SER A 1 90 ? 7.834 -0.096 3.812 1.00 78.56 90 SER A CA 1
ATOM 769 C C . SER A 1 90 ? 8.805 -0.793 2.869 1.00 78.56 90 SER A C 1
ATOM 771 O O . SER A 1 90 ? 9.287 -0.186 1.911 1.00 78.56 90 SER A O 1
ATOM 773 N N . PHE A 1 91 ? 9.057 -2.078 3.106 1.00 75.19 91 PHE A N 1
ATOM 774 C CA . PHE A 1 91 ? 9.917 -2.892 2.256 1.00 75.19 91 PHE A CA 1
ATOM 775 C C . PHE A 1 91 ? 9.296 -3.198 0.881 1.00 75.19 91 PHE A C 1
ATOM 777 O O . PHE A 1 91 ? 10.011 -3.275 -0.122 1.00 75.19 91 PHE A O 1
ATOM 784 N N . ASN A 1 92 ? 7.971 -3.362 0.823 1.00 71.62 92 ASN A N 1
ATOM 785 C CA . ASN A 1 92 ? 7.258 -3.776 -0.387 1.00 71.62 92 ASN A CA 1
ATOM 786 C C . ASN A 1 92 ? 6.803 -2.599 -1.270 1.00 71.62 92 ASN A C 1
ATOM 788 O O . ASN A 1 92 ? 6.731 -2.734 -2.493 1.00 71.62 92 ASN A O 1
ATOM 792 N N . HIS A 1 93 ? 6.545 -1.427 -0.686 1.00 69.00 93 HIS A N 1
ATOM 793 C CA . HIS A 1 93 ? 5.969 -0.279 -1.392 1.00 69.00 93 HIS A CA 1
ATOM 794 C C . HIS A 1 93 ? 6.839 0.284 -2.519 1.00 69.00 93 HIS A C 1
ATOM 796 O O . HIS A 1 93 ? 6.310 0.683 -3.549 1.00 69.00 93 HIS A O 1
ATOM 802 N N . SER A 1 94 ? 8.172 0.298 -2.391 1.00 64.88 94 SER A N 1
ATOM 803 C CA . SER A 1 94 ? 9.023 0.797 -3.489 1.00 64.88 94 SER A CA 1
ATOM 804 C C . SER A 1 94 ? 9.043 -0.124 -4.715 1.00 64.88 94 SER A C 1
ATOM 806 O O . SER A 1 94 ? 9.643 0.213 -5.741 1.00 64.88 94 SER A O 1
ATOM 808 N N . LYS A 1 95 ? 8.400 -1.293 -4.606 1.00 73.75 95 LYS A N 1
ATOM 809 C CA . LYS A 1 95 ? 8.418 -2.359 -5.601 1.00 73.75 95 LYS A CA 1
ATOM 810 C C . LYS A 1 95 ? 7.033 -2.667 -6.170 1.00 73.75 95 LYS A C 1
ATOM 812 O O . LYS A 1 95 ? 7.000 -3.162 -7.285 1.00 73.75 95 LYS A O 1
ATOM 817 N N . SER A 1 96 ? 5.925 -2.383 -5.483 1.00 81.62 96 SER A N 1
ATOM 818 C CA . SER A 1 96 ? 4.576 -2.608 -6.032 1.00 81.62 96 SER A CA 1
ATOM 819 C C . SER A 1 96 ? 3.975 -1.324 -6.600 1.00 81.62 96 SER A C 1
ATOM 821 O O . SER A 1 96 ? 3.828 -0.329 -5.891 1.00 81.62 96 SER A O 1
ATOM 823 N N . LEU A 1 97 ? 3.617 -1.362 -7.884 1.00 79.25 97 LEU A N 1
ATOM 824 C CA . LEU A 1 97 ? 2.960 -0.249 -8.570 1.00 79.25 97 LEU A CA 1
ATOM 825 C C . LEU A 1 97 ? 1.535 -0.053 -8.057 1.00 79.25 97 LEU A C 1
ATOM 827 O O . LEU A 1 97 ? 1.173 1.073 -7.734 1.00 79.25 97 LEU A O 1
ATOM 831 N N . SER A 1 98 ? 0.753 -1.125 -7.920 1.00 83.38 98 SER A N 1
ATOM 832 C CA . SER A 1 98 ? -0.638 -1.031 -7.458 1.00 83.38 98 SER A CA 1
ATOM 833 C C . SER A 1 98 ? -0.720 -0.516 -6.017 1.00 83.38 98 SER A C 1
ATOM 835 O O . SER A 1 98 ? -1.562 0.328 -5.708 1.00 83.38 98 SER A O 1
ATOM 837 N N . LEU A 1 99 ? 0.210 -0.936 -5.147 1.00 81.44 99 LEU A N 1
ATOM 838 C CA . LEU A 1 99 ? 0.311 -0.398 -3.790 1.00 81.44 99 LEU A CA 1
ATOM 839 C C . LEU A 1 99 ? 0.720 1.082 -3.782 1.00 81.44 99 LEU A C 1
ATOM 841 O O . LEU A 1 99 ? 0.174 1.873 -3.015 1.00 81.44 99 LEU A O 1
ATOM 845 N N . MET A 1 100 ? 1.669 1.470 -4.634 1.00 82.69 100 MET A N 1
ATOM 846 C CA . MET A 1 100 ? 2.058 2.871 -4.760 1.00 82.69 100 MET A CA 1
ATOM 847 C C . MET A 1 100 ? 0.873 3.726 -5.220 1.00 82.69 100 MET A C 1
ATOM 849 O O . MET A 1 100 ? 0.625 4.772 -4.624 1.00 82.69 100 MET A O 1
ATOM 853 N N . THR A 1 101 ? 0.118 3.272 -6.222 1.00 81.81 101 THR A N 1
ATOM 854 C CA . THR A 1 101 ? -1.069 3.968 -6.734 1.00 81.81 101 THR A CA 1
ATOM 855 C C . THR A 1 101 ? -2.112 4.172 -5.643 1.00 81.81 101 THR A C 1
ATOM 857 O O . THR A 1 101 ? -2.512 5.307 -5.410 1.00 81.81 101 THR A O 1
ATOM 860 N N . VAL A 1 102 ? -2.514 3.117 -4.923 1.00 82.44 102 VAL A N 1
ATOM 861 C CA . VAL A 1 102 ? -3.562 3.246 -3.896 1.00 82.44 102 VAL A CA 1
ATOM 862 C C . VAL A 1 102 ? -3.146 4.157 -2.746 1.00 82.44 102 VAL A C 1
ATOM 864 O O . VAL A 1 102 ? -3.956 4.948 -2.274 1.00 82.44 102 VAL A O 1
ATOM 867 N N . ILE A 1 103 ? -1.874 4.122 -2.335 1.00 82.88 103 ILE A N 1
ATOM 868 C CA . ILE A 1 103 ? -1.372 5.037 -1.307 1.00 82.88 103 ILE A CA 1
ATOM 869 C C . ILE A 1 103 ? -1.408 6.489 -1.788 1.00 82.88 103 ILE A C 1
ATOM 871 O O . ILE A 1 103 ? -1.787 7.364 -1.015 1.00 82.88 103 ILE A O 1
ATOM 875 N N . HIS A 1 104 ? -1.037 6.761 -3.040 1.00 79.25 104 HIS A N 1
ATOM 876 C CA . HIS A 1 104 ? -1.101 8.124 -3.571 1.00 79.25 104 HIS A CA 1
ATOM 877 C C . HIS A 1 104 ? -2.546 8.603 -3.744 1.00 79.25 104 HIS A C 1
ATOM 879 O O . HIS A 1 104 ? -2.811 9.740 -3.380 1.00 79.25 104 HIS A O 1
ATOM 885 N N . MET A 1 105 ? -3.480 7.738 -4.165 1.00 79.62 105 MET A N 1
ATOM 886 C CA . MET A 1 105 ? -4.913 8.073 -4.197 1.00 79.62 105 MET A CA 1
ATOM 887 C C . MET A 1 105 ? -5.414 8.492 -2.814 1.00 79.62 105 MET A C 1
ATOM 889 O O . MET A 1 105 ? -5.967 9.575 -2.671 1.00 79.62 105 MET A O 1
ATOM 893 N N . TRP A 1 106 ? -5.121 7.703 -1.773 1.00 77.50 106 TRP A N 1
ATOM 894 C CA . TRP A 1 106 ? -5.461 8.098 -0.406 1.00 77.50 106 TRP A CA 1
ATOM 895 C C . TRP A 1 106 ? -4.807 9.421 -0.013 1.00 77.50 106 TRP A C 1
ATOM 897 O O . TRP A 1 106 ? -5.456 10.236 0.625 1.00 77.50 106 TRP A O 1
ATOM 907 N N . ILE A 1 107 ? -3.541 9.656 -0.378 1.00 73.31 107 ILE A N 1
ATOM 908 C CA . ILE A 1 107 ? -2.841 10.902 -0.037 1.00 73.31 107 ILE A CA 1
ATOM 909 C C . ILE A 1 107 ? -3.461 12.126 -0.708 1.00 73.31 107 ILE A C 1
ATOM 911 O O . ILE A 1 107 ? -3.548 13.178 -0.075 1.00 73.31 107 ILE A O 1
ATOM 915 N N . ASP A 1 108 ? -3.851 12.003 -1.970 1.00 69.31 108 ASP A N 1
ATOM 916 C CA . ASP A 1 108 ? -4.497 13.084 -2.704 1.00 69.31 108 ASP A CA 1
ATOM 917 C C . ASP A 1 108 ? -5.894 13.344 -2.113 1.00 69.31 108 ASP A C 1
ATOM 919 O O . ASP A 1 108 ? -6.241 14.494 -1.822 1.00 69.31 108 ASP A O 1
ATOM 923 N N . ASP A 1 109 ? -6.621 12.275 -1.773 1.00 63.44 109 ASP A N 1
ATOM 924 C CA . ASP A 1 109 ? -7.923 12.349 -1.112 1.00 63.44 109 ASP A CA 1
ATOM 925 C C . ASP A 1 109 ? -7.844 12.935 0.308 1.00 63.44 109 ASP A C 1
ATOM 927 O O . ASP A 1 109 ? -8.785 13.613 0.703 1.00 63.44 109 ASP A O 1
ATOM 931 N N . ILE A 1 110 ? -6.734 12.796 1.062 1.00 62.88 110 ILE A N 1
ATOM 932 C CA . ILE A 1 110 ? -6.550 13.414 2.405 1.00 62.88 110 ILE A CA 1
ATOM 933 C C . ILE A 1 110 ? -6.861 14.913 2.391 1.00 62.88 110 ILE A C 1
ATOM 935 O O . ILE A 1 110 ? -7.363 15.445 3.378 1.00 62.88 110 ILE A O 1
ATOM 939 N N . THR A 1 111 ? -6.548 15.613 1.298 1.00 53.31 111 THR A N 1
ATOM 940 C CA . THR A 1 111 ? -6.780 17.064 1.214 1.00 53.31 111 THR A CA 1
ATOM 941 C C . THR A 1 111 ? -8.261 17.440 1.104 1.00 53.31 111 THR A C 1
ATOM 943 O O . THR A 1 111 ? -8.611 18.592 1.352 1.00 53.31 111 THR A O 1
ATOM 946 N N . VAL A 1 112 ? -9.120 16.468 0.787 1.00 55.59 112 VAL A N 1
ATOM 947 C CA . VAL A 1 112 ? -10.579 16.595 0.636 1.00 55.59 112 VAL A CA 1
ATOM 948 C C . VAL A 1 112 ? -11.326 15.670 1.615 1.00 55.59 112 VAL A C 1
ATOM 950 O O . VAL A 1 112 ? -12.552 15.698 1.683 1.00 55.59 112 VAL A O 1
ATOM 953 N N . PHE A 1 113 ? -10.606 14.843 2.381 1.00 56.97 113 PHE A N 1
ATOM 954 C CA . PHE A 1 113 ? -11.175 13.835 3.266 1.00 56.97 113 PHE A CA 1
ATOM 955 C C . PHE A 1 113 ? -11.820 14.504 4.481 1.00 56.97 113 PHE A C 1
ATOM 957 O O . PHE A 1 113 ? -11.175 14.767 5.496 1.00 56.97 113 PHE A O 1
ATOM 964 N N . ASP A 1 114 ? -13.114 14.782 4.355 1.00 54.41 114 ASP A N 1
ATOM 965 C CA . ASP A 1 114 ? -13.962 15.255 5.437 1.00 54.41 114 ASP A CA 1
ATOM 966 C C . ASP A 1 114 ? -14.336 14.081 6.356 1.00 54.41 114 ASP A C 1
ATOM 968 O O . ASP A 1 114 ? -15.244 13.292 6.072 1.00 54.41 114 ASP A O 1
ATOM 972 N N . SER A 1 115 ? -13.612 13.947 7.470 1.00 53.31 115 SER A N 1
ATOM 973 C CA . SER A 1 115 ? -13.921 12.941 8.489 1.00 53.31 115 SER A CA 1
ATOM 974 C C . SER A 1 115 ? -15.303 13.144 9.125 1.00 53.31 115 SER A C 1
ATOM 976 O O . SER A 1 115 ? -15.904 12.162 9.554 1.00 53.31 115 SER A O 1
ATOM 978 N N . GLU A 1 116 ? -15.830 14.375 9.150 1.00 47.72 116 GLU A N 1
ATOM 979 C CA . GLU A 1 116 ? -17.161 14.688 9.696 1.00 47.72 116 GLU A CA 1
ATOM 980 C C . GLU A 1 116 ? -18.282 14.264 8.723 1.00 47.72 116 GLU A C 1
ATOM 982 O O . GLU A 1 116 ? -19.338 13.772 9.136 1.00 47.72 116 GLU A O 1
ATOM 987 N N . GLY A 1 117 ? -18.032 14.346 7.413 1.00 48.91 117 GLY A N 1
ATOM 988 C CA . GLY A 1 117 ? -18.921 13.838 6.361 1.00 48.91 117 GLY A CA 1
ATOM 989 C C . GLY A 1 117 ? -19.106 12.313 6.389 1.00 48.91 117 GLY A C 1
ATOM 990 O O . GLY A 1 117 ? -20.191 11.802 6.100 1.00 48.91 117 GLY A O 1
ATOM 991 N N . LEU A 1 118 ? -18.079 11.559 6.798 1.00 47.09 118 LEU A N 1
ATOM 992 C CA . LEU A 1 118 ? -18.181 10.102 6.921 1.00 47.09 118 LEU A CA 1
ATOM 993 C C . LEU A 1 118 ? -18.973 9.680 8.172 1.00 47.09 118 LEU A C 1
ATOM 995 O O . LEU A 1 118 ? -19.804 8.772 8.087 1.00 47.09 118 LEU A O 1
ATOM 999 N N . GLU A 1 119 ? -18.772 10.371 9.301 1.00 44.41 119 GLU A N 1
ATOM 1000 C CA . GLU A 1 119 ? -19.522 10.156 10.551 1.00 44.41 119 GLU A CA 1
ATOM 1001 C C . GLU A 1 119 ? -21.015 10.498 10.401 1.00 44.41 119 GLU A C 1
ATOM 1003 O O . GLU A 1 119 ? -21.869 9.851 11.004 1.00 44.41 119 GLU A O 1
ATOM 1008 N N . THR A 1 120 ? -21.362 11.452 9.534 1.00 44.31 120 THR A N 1
ATOM 1009 C CA . THR A 1 120 ? -22.761 11.822 9.256 1.00 44.31 120 THR A CA 1
ATOM 1010 C C . THR A 1 120 ? -23.425 10.970 8.167 1.00 44.31 120 THR A C 1
ATOM 1012 O O . THR A 1 120 ? -24.651 10.846 8.150 1.00 44.31 120 THR A O 1
ATOM 1015 N N . SER A 1 121 ? -22.656 10.296 7.301 1.00 44.88 121 SER A N 1
ATOM 1016 C CA . SER A 1 121 ? -23.203 9.404 6.259 1.00 44.88 121 SER A CA 1
ATOM 1017 C C . SER A 1 121 ? -23.751 8.065 6.786 1.00 44.88 121 SER A C 1
ATOM 1019 O O . SER A 1 121 ? -24.465 7.365 6.070 1.00 44.88 121 SER A O 1
ATOM 1021 N N . THR A 1 122 ? -23.508 7.734 8.061 1.00 48.19 122 THR A N 1
ATOM 1022 C CA . THR A 1 122 ? -24.170 6.620 8.772 1.00 48.19 122 THR A CA 1
ATOM 1023 C C . THR A 1 122 ? -25.474 7.034 9.468 1.00 48.19 122 THR A C 1
ATOM 1025 O O . THR A 1 122 ? -25.963 6.341 10.355 1.00 48.19 122 THR A O 1
ATOM 1028 N N . LEU A 1 123 ? -26.144 8.088 8.990 1.00 42.19 123 LEU A N 1
ATOM 1029 C CA . LEU A 1 123 ? -27.556 8.384 9.296 1.00 42.19 123 LEU A CA 1
ATOM 1030 C C . LEU A 1 123 ? -28.557 7.427 8.600 1.00 42.19 123 LEU A C 1
ATOM 1032 O O . LEU A 1 123 ? -29.670 7.819 8.257 1.00 42.19 123 LEU A O 1
ATOM 1036 N N . GLY A 1 124 ? -28.188 6.159 8.396 1.00 35.03 124 GLY A N 1
ATOM 1037 C CA . GLY A 1 124 ? -29.001 5.197 7.643 1.00 35.03 124 GLY A CA 1
ATOM 1038 C C . GLY A 1 124 ? -28.928 3.738 8.087 1.00 35.03 124 GLY A C 1
ATOM 1039 O O . GLY A 1 124 ? -29.467 2.893 7.382 1.00 35.03 124 GLY A O 1
ATOM 1040 N N . ILE A 1 125 ? -28.299 3.415 9.221 1.00 38.47 125 ILE A N 1
ATOM 1041 C CA . ILE A 1 125 ? -28.414 2.077 9.823 1.00 38.47 125 ILE A CA 1
ATOM 1042 C C . ILE A 1 125 ? -28.871 2.250 11.273 1.00 38.47 125 ILE A C 1
ATOM 1044 O O . ILE A 1 125 ? -28.072 2.352 12.202 1.00 38.47 125 ILE A O 1
ATOM 1048 N N . ARG A 1 126 ? -30.194 2.356 11.419 1.00 38.19 126 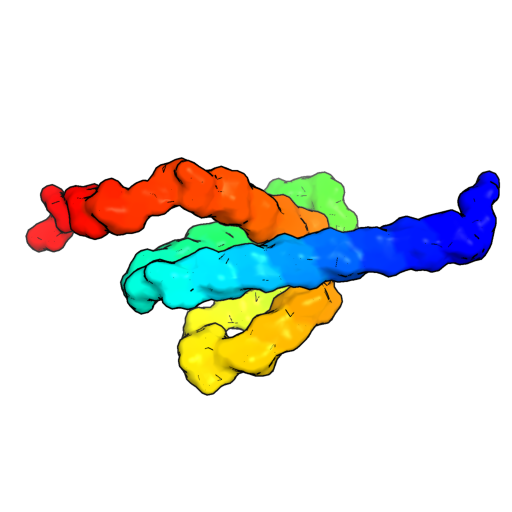ARG A N 1
ATOM 1049 C CA . ARG A 1 126 ? -30.922 1.864 12.590 1.00 38.19 126 ARG A CA 1
ATOM 1050 C C . ARG A 1 126 ? -31.277 0.405 12.352 1.00 38.19 126 ARG A C 1
ATOM 1052 O O . ARG A 1 126 ? -31.595 0.087 11.185 1.00 38.19 126 ARG A O 1
#

Sequence (126 aa):
MASQYDNNKTEIVRNITAQKAIYKYRIFMYSLNKDIRQQCFRITKEFLDNEYHNNTTITATERERLLNLGNHWQWAMFENESTNWWSALSFNHSKSLSLMTVIHMWIDDITVFDSEGLETSTLGIR

pLDDT: mean 79.75, std 14.29, range [35.03, 91.94]

Foldseek 3Di:
DDDPVRVVVVLVVLLVVLVVLLVLLVVVLVVDDPVVSVVLLVVLLVQLVCCLPPVPPDDPQLNVLSVVVNVLSDPVCCVPPVVVSSVVCSVSRSPHPSNVVSSVVVSVCVVVDDSVVVVVVPPDDD